Protein AF-A0A4P8PX11-F1 (afdb_monomer_lite)

Secondary structure (DSSP, 8-state):
--HHHHHHHHHHHHHHHHHHTT--TT-EEEEE-TT-----HHHHHHHHHHHHHHHTTT-EEEEE---HHHHHHHHHTTGGGTS-EESSHHHHHHHHHHHHHHHHTTTT-----

Radius of gyration: 15.74 Å; chains: 1; bounding box: 35×24×58 Å

Structure (mmCIF, N/CA/C/O backbone):
data_AF-A0A4P8PX11-F1
#
_entry.id   AF-A0A4P8PX11-F1
#
loop_
_atom_site.group_PDB
_atom_site.id
_atom_site.type_symbol
_atom_site.label_atom_id
_atom_site.label_alt_id
_atom_site.label_comp_id
_atom_site.label_asym_id
_atom_site.label_entity_id
_atom_site.label_seq_id
_atom_site.pdbx_PDB_ins_code
_atom_site.Cartn_x
_atom_site.Cartn_y
_atom_site.Cartn_z
_atom_site.occupancy
_atom_site.B_iso_or_equiv
_atom_site.auth_seq_id
_atom_site.auth_comp_id
_atom_site.auth_asym_id
_atom_site.auth_atom_id
_atom_site.pdbx_PDB_model_num
ATOM 1 N N . MET A 1 1 ? -2.932 9.627 -19.782 1.00 53.56 1 MET A N 1
ATOM 2 C CA . MET A 1 1 ? -3.134 9.627 -18.315 1.00 53.56 1 MET A CA 1
ATOM 3 C C . MET A 1 1 ? -2.087 8.691 -17.734 1.00 53.56 1 MET A C 1
ATOM 5 O O . MET A 1 1 ? -2.096 7.527 -18.121 1.00 53.56 1 MET A O 1
ATOM 9 N N . ALA A 1 2 ? -1.119 9.196 -16.965 1.00 80.31 2 ALA A N 1
ATOM 10 C CA . ALA A 1 2 ? 0.041 8.401 -16.562 1.00 80.31 2 ALA A CA 1
ATOM 11 C C . ALA A 1 2 ? -0.381 7.276 -15.600 1.00 80.31 2 ALA A C 1
ATOM 13 O O . ALA A 1 2 ? -1.286 7.453 -14.784 1.00 80.31 2 ALA A O 1
ATOM 14 N N . THR A 1 3 ? 0.256 6.107 -15.694 1.00 85.75 3 THR A N 1
ATOM 15 C CA . THR A 1 3 ? -0.041 4.920 -14.866 1.00 85.75 3 THR A CA 1
ATOM 16 C C . THR A 1 3 ? -0.077 5.238 -13.365 1.00 85.75 3 THR A C 1
ATOM 18 O O . THR A 1 3 ? -0.915 4.703 -12.640 1.00 85.75 3 THR A O 1
ATOM 21 N N . VAL A 1 4 ? 0.769 6.168 -12.912 1.00 91.00 4 VAL A N 1
ATOM 22 C CA . VAL A 1 4 ? 0.848 6.622 -11.516 1.00 91.00 4 VAL A CA 1
ATOM 23 C C . VAL A 1 4 ? -0.409 7.389 -11.077 1.00 91.00 4 VAL A C 1
ATOM 25 O O . VAL A 1 4 ? -0.930 7.139 -9.992 1.00 91.00 4 VAL A O 1
ATOM 28 N N . ASP A 1 5 ? -0.975 8.256 -11.923 1.00 93.19 5 ASP A N 1
ATOM 29 C CA . ASP A 1 5 ? -2.213 8.989 -11.597 1.00 93.19 5 ASP A CA 1
A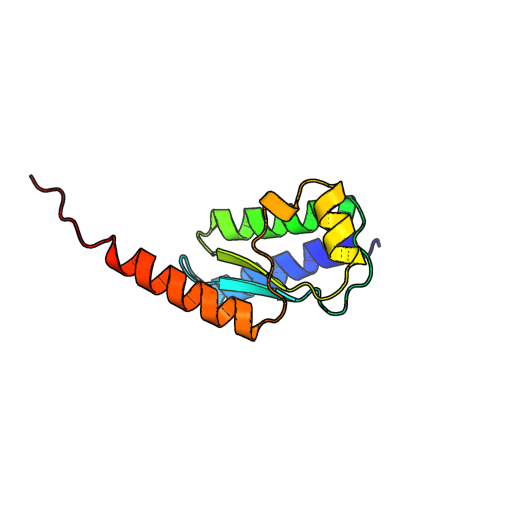TOM 30 C C . ASP A 1 5 ? -3.394 8.036 -11.423 1.00 93.19 5 ASP A C 1
ATOM 32 O O . ASP A 1 5 ? -4.260 8.223 -10.562 1.00 93.19 5 ASP A O 1
ATOM 36 N N . ARG A 1 6 ? -3.421 6.980 -12.245 1.00 93.06 6 ARG A N 1
ATOM 37 C CA . ARG A 1 6 ? -4.414 5.917 -12.115 1.00 93.06 6 ARG A CA 1
ATOM 38 C C . ARG A 1 6 ? -4.248 5.187 -10.786 1.00 93.06 6 ARG A C 1
ATOM 40 O O . ARG A 1 6 ? -5.257 4.964 -10.125 1.00 93.06 6 ARG A O 1
ATOM 47 N N . PHE A 1 7 ? -3.019 4.856 -10.386 1.00 94.00 7 PHE A N 1
ATOM 48 C CA . PHE A 1 7 ? -2.752 4.250 -9.082 1.00 94.00 7 PHE A CA 1
ATOM 49 C C . PHE A 1 7 ? -3.257 5.139 -7.939 1.00 94.00 7 PHE A C 1
ATOM 51 O O . PHE A 1 7 ? -4.085 4.677 -7.159 1.00 94.00 7 PHE A O 1
ATOM 58 N N . ARG A 1 8 ? -2.871 6.423 -7.894 1.00 95.12 8 ARG A N 1
ATOM 59 C CA . ARG A 1 8 ? -3.316 7.367 -6.848 1.00 95.12 8 ARG A CA 1
ATOM 60 C C . ARG A 1 8 ? -4.836 7.410 -6.718 1.00 95.12 8 ARG A C 1
ATOM 62 O O . ARG A 1 8 ? -5.378 7.318 -5.618 1.00 95.12 8 ARG A O 1
ATOM 69 N N . ARG A 1 9 ? -5.529 7.532 -7.855 1.00 96.31 9 ARG A N 1
ATOM 70 C CA . ARG A 1 9 ? -6.994 7.595 -7.899 1.00 96.31 9 ARG A CA 1
ATOM 71 C C . ARG A 1 9 ? -7.633 6.299 -7.408 1.00 96.31 9 ARG A C 1
ATOM 73 O O . ARG A 1 9 ? -8.549 6.345 -6.592 1.00 96.31 9 ARG A O 1
ATOM 80 N N . VAL A 1 10 ? -7.177 5.159 -7.925 1.00 96.31 10 VAL A N 1
ATOM 81 C CA . VAL A 1 10 ? -7.763 3.852 -7.604 1.00 96.31 10 VAL A CA 1
ATOM 82 C C . VAL A 1 10 ? -7.485 3.474 -6.155 1.00 96.31 10 VAL A C 1
ATOM 84 O O . VAL A 1 10 ? -8.409 3.046 -5.473 1.00 96.31 10 VAL A O 1
ATOM 87 N N . TYR A 1 11 ? -6.260 3.687 -5.671 1.00 96.50 11 TYR A N 1
ATOM 88 C CA . TYR A 1 11 ? -5.898 3.419 -4.283 1.00 96.50 11 TYR A CA 1
ATOM 89 C C . TYR A 1 11 ? -6.784 4.206 -3.319 1.00 96.50 11 TYR A C 1
ATOM 91 O O . TYR A 1 11 ? -7.401 3.608 -2.447 1.00 96.50 11 TYR A O 1
ATOM 99 N N . ARG A 1 12 ? -6.928 5.521 -3.528 1.00 96.81 12 ARG A N 1
ATOM 100 C CA . ARG A 1 12 ? -7.755 6.373 -2.663 1.00 96.81 12 ARG A CA 1
ATOM 101 C C . ARG A 1 12 ? -9.204 5.908 -2.610 1.00 96.81 12 ARG A C 1
ATOM 103 O O . ARG A 1 12 ? -9.748 5.718 -1.533 1.00 96.81 12 ARG A O 1
ATOM 110 N N . MET A 1 13 ? -9.791 5.639 -3.773 1.00 97.62 13 MET A N 1
ATOM 111 C CA . MET A 1 13 ? -11.155 5.122 -3.865 1.00 97.62 13 MET A CA 1
ATOM 112 C C . MET A 1 13 ? -11.320 3.785 -3.125 1.00 97.62 13 MET A C 1
ATOM 114 O O . MET A 1 13 ? -12.295 3.612 -2.400 1.00 97.62 13 MET A O 1
ATOM 118 N N . LEU A 1 14 ? -10.393 2.837 -3.303 1.00 97.00 14 LEU A N 1
ATOM 119 C CA . LEU A 1 14 ? -10.457 1.536 -2.627 1.00 97.00 14 LEU A CA 1
ATOM 120 C C . LEU A 1 14 ? -10.248 1.666 -1.116 1.00 97.00 14 LEU A C 1
ATOM 122 O O . LEU A 1 14 ? -10.924 0.986 -0.350 1.00 97.00 14 LEU A O 1
ATOM 126 N N . PHE A 1 15 ? -9.347 2.549 -0.693 1.00 96.38 15 PHE A N 1
ATOM 127 C CA . PHE A 1 15 ? -9.061 2.806 0.712 1.00 96.38 15 PHE A CA 1
ATOM 128 C C . PHE A 1 15 ? -10.262 3.447 1.425 1.00 96.38 15 PHE A C 1
ATOM 130 O O . PHE A 1 15 ? -10.678 2.978 2.485 1.00 96.38 15 PHE A O 1
ATOM 137 N N . ASP A 1 16 ? -10.897 4.444 0.806 1.00 96.62 16 ASP A N 1
ATOM 138 C CA . ASP A 1 16 ? -12.122 5.063 1.326 1.00 96.62 16 ASP A CA 1
ATOM 139 C C . ASP A 1 16 ? -13.270 4.042 1.420 1.00 96.62 16 ASP A C 1
ATOM 141 O O . ASP A 1 16 ? -14.005 3.998 2.404 1.00 96.62 16 ASP A O 1
ATOM 145 N N . GLN A 1 17 ? -13.404 3.155 0.429 1.00 96.44 17 GLN A N 1
ATOM 146 C CA . GLN A 1 17 ? -14.392 2.074 0.474 1.00 96.44 17 GLN A CA 1
ATOM 147 C C . GLN A 1 17 ? -14.098 1.042 1.566 1.00 96.44 17 GLN A C 1
ATOM 149 O O . GLN A 1 17 ? -15.027 0.566 2.216 1.00 96.44 17 GLN A O 1
ATOM 154 N N . ALA A 1 18 ? -12.834 0.664 1.757 1.00 95.25 18 ALA A N 1
ATOM 155 C CA . ALA A 1 18 ? -12.440 -0.300 2.777 1.00 95.25 18 ALA A CA 1
ATOM 156 C C . ALA A 1 18 ? -12.673 0.260 4.186 1.00 95.25 18 ALA A C 1
ATOM 158 O O . ALA A 1 18 ? -13.265 -0.417 5.024 1.00 95.25 18 ALA A O 1
ATOM 159 N N . THR A 1 19 ? -12.303 1.519 4.422 1.00 95.06 19 THR A N 1
ATOM 160 C CA . THR A 1 19 ? -12.553 2.200 5.703 1.00 95.06 19 THR A CA 1
ATOM 161 C C . THR A 1 19 ? -14.045 2.378 5.975 1.00 95.06 19 THR A C 1
ATOM 163 O O . THR A 1 19 ? -14.501 2.084 7.077 1.00 95.06 19 THR A O 1
ATOM 166 N N . ALA A 1 20 ? -14.852 2.717 4.963 1.00 95.31 20 ALA A N 1
ATOM 167 C CA . ALA A 1 20 ? -16.313 2.740 5.092 1.00 95.31 20 ALA A CA 1
ATOM 168 C C . ALA A 1 20 ? -16.928 1.360 5.409 1.00 95.31 20 ALA A C 1
ATOM 170 O O . ALA A 1 20 ? -18.033 1.285 5.941 1.00 95.31 20 ALA A O 1
ATOM 171 N N . ARG A 1 21 ? -16.227 0.267 5.085 1.00 95.12 21 ARG A N 1
ATOM 172 C CA . ARG A 1 21 ? -16.636 -1.118 5.375 1.00 95.12 21 ARG A CA 1
ATOM 173 C C . ARG A 1 21 ? -16.086 -1.658 6.697 1.00 95.12 21 ARG A C 1
ATOM 175 O O . ARG A 1 21 ? -16.367 -2.810 7.015 1.00 95.12 21 ARG A O 1
ATOM 182 N N . GLY A 1 22 ? -15.343 -0.850 7.454 1.00 93.19 22 GLY A N 1
ATOM 183 C CA . GLY A 1 22 ? -14.837 -1.221 8.774 1.00 93.19 22 GLY A CA 1
ATOM 184 C C . GLY A 1 22 ? -13.340 -1.512 8.849 1.00 93.19 22 GLY A C 1
ATOM 185 O O . GLY A 1 22 ? -12.915 -2.053 9.859 1.00 93.19 22 GLY A O 1
ATOM 186 N N . LEU A 1 23 ? -12.541 -1.155 7.834 1.00 93.50 23 LEU A N 1
ATOM 187 C CA . LEU A 1 23 ? -11.082 -1.098 7.988 1.00 93.50 23 LEU A CA 1
ATOM 188 C C . LEU A 1 23 ? -10.719 0.047 8.954 1.00 93.50 23 LEU A C 1
ATOM 190 O O . LEU A 1 23 ? -11.072 1.204 8.709 1.00 93.50 23 LEU A O 1
ATOM 194 N N . THR A 1 24 ? -10.040 -0.273 10.049 1.00 94.00 24 THR A N 1
ATOM 195 C CA . THR A 1 24 ? -9.828 0.588 11.222 1.00 94.00 24 THR A CA 1
ATOM 196 C C . THR A 1 24 ? -8.377 0.562 11.704 1.00 94.00 24 THR A C 1
ATOM 198 O O . THR A 1 24 ? -7.538 -0.161 11.175 1.00 94.00 24 THR A O 1
ATOM 201 N N . ALA A 1 25 ? -8.057 1.395 12.697 1.00 91.44 25 ALA A N 1
ATOM 202 C CA . ALA A 1 25 ? -6.717 1.449 13.268 1.00 91.44 25 ALA A CA 1
ATOM 203 C C . ALA A 1 25 ? -6.279 0.077 13.817 1.00 91.44 25 ALA A C 1
ATOM 205 O O . ALA A 1 25 ? -7.046 -0.591 14.507 1.00 91.44 25 ALA A O 1
ATOM 206 N N . GLY A 1 26 ? -5.039 -0.317 13.525 1.00 89.38 26 GLY A N 1
ATOM 207 C CA . GLY A 1 26 ? -4.498 -1.643 13.836 1.00 89.38 26 GLY A CA 1
ATOM 208 C C . GLY A 1 26 ? -4.745 -2.704 12.758 1.00 89.38 26 GLY A C 1
ATOM 209 O O . GLY A 1 26 ? -4.117 -3.761 12.811 1.00 89.38 26 GLY A O 1
ATOM 210 N N . ASP A 1 27 ? -5.594 -2.432 11.759 1.00 93.31 27 ASP A N 1
ATOM 211 C CA . ASP A 1 27 ? -5.671 -3.273 10.564 1.00 93.31 27 ASP A CA 1
ATOM 212 C C . ASP A 1 27 ? -4.453 -3.060 9.652 1.00 93.31 27 ASP A C 1
ATOM 214 O O . ASP A 1 27 ? -3.721 -2.075 9.764 1.00 93.31 27 ASP A O 1
ATOM 218 N N . LEU A 1 28 ? -4.258 -3.984 8.707 1.00 92.12 28 LEU A N 1
ATOM 219 C CA . LEU A 1 28 ? -3.117 -4.006 7.794 1.00 92.12 28 LEU A CA 1
ATOM 220 C C . LEU A 1 28 ? -3.553 -3.920 6.329 1.00 92.12 28 LEU A C 1
ATOM 222 O O . LEU A 1 28 ? -4.328 -4.747 5.843 1.00 92.12 28 LEU A O 1
ATOM 226 N N . VAL A 1 29 ? -2.949 -2.994 5.586 1.00 94.19 29 VAL A N 1
ATOM 227 C CA . VAL A 1 29 ? -2.956 -2.976 4.119 1.00 94.19 29 VAL A CA 1
ATOM 228 C C . VAL A 1 29 ? -1.667 -3.606 3.599 1.00 94.19 29 VAL A C 1
ATOM 230 O O . VAL A 1 29 ? -0.564 -3.119 3.847 1.00 94.19 29 VAL A O 1
ATOM 233 N N . VAL A 1 30 ? -1.815 -4.679 2.821 1.00 94.12 30 VAL A N 1
ATOM 234 C CA . VAL A 1 30 ? -0.712 -5.320 2.096 1.00 94.12 30 VAL A CA 1
ATOM 235 C C . VAL A 1 30 ? -0.819 -4.956 0.619 1.00 94.12 30 VAL A C 1
ATOM 237 O O . VAL A 1 30 ? -1.780 -5.346 -0.047 1.00 94.12 30 VAL A O 1
ATOM 240 N N . LEU A 1 31 ? 0.164 -4.225 0.094 1.00 93.56 31 LEU A N 1
ATOM 241 C CA . LEU A 1 31 ? 0.237 -3.901 -1.328 1.00 93.56 31 LEU A CA 1
ATOM 242 C C . LEU A 1 31 ? 1.191 -4.859 -2.048 1.00 93.56 31 LEU A C 1
ATOM 244 O O . LEU A 1 31 ? 2.406 -4.817 -1.856 1.00 93.56 31 LEU A O 1
ATOM 248 N N . ASP A 1 32 ? 0.626 -5.707 -2.905 1.00 91.94 32 ASP A N 1
ATOM 249 C CA . ASP A 1 32 ? 1.382 -6.692 -3.676 1.00 91.94 32 ASP A CA 1
ATOM 250 C C . ASP A 1 32 ? 1.944 -6.105 -4.979 1.00 91.94 32 ASP A C 1
ATOM 252 O O . ASP A 1 32 ? 1.219 -5.824 -5.936 1.00 91.94 32 ASP A O 1
ATOM 256 N N . LEU A 1 33 ? 3.266 -5.934 -5.008 1.00 90.69 33 LEU A N 1
ATOM 257 C CA . LEU A 1 33 ? 4.053 -5.478 -6.151 1.00 90.69 33 LEU A CA 1
ATOM 258 C C . LEU A 1 33 ? 4.843 -6.626 -6.804 1.00 90.69 33 LEU A C 1
ATOM 260 O O . LEU A 1 33 ? 5.700 -6.371 -7.647 1.00 90.69 33 LEU A O 1
ATOM 264 N N . SER A 1 34 ? 4.563 -7.891 -6.473 1.00 86.62 34 SER A N 1
ATOM 265 C CA . SER A 1 34 ? 5.275 -9.070 -7.001 1.00 86.62 34 SER A CA 1
ATOM 266 C C . SER A 1 34 ? 5.295 -9.151 -8.530 1.00 86.62 34 SER A C 1
ATOM 268 O O . SER A 1 34 ? 6.264 -9.627 -9.121 1.00 86.62 34 SER A O 1
ATOM 270 N N . ARG A 1 35 ? 4.239 -8.651 -9.186 1.00 86.94 35 ARG A N 1
ATOM 271 C CA . ARG A 1 35 ? 4.099 -8.615 -10.654 1.00 86.94 35 ARG A CA 1
ATOM 272 C C . ARG A 1 35 ? 4.593 -7.315 -11.287 1.00 86.94 35 ARG A C 1
ATOM 274 O O . ARG A 1 35 ? 4.496 -7.151 -12.502 1.00 86.94 35 ARG A O 1
ATOM 281 N N . VAL A 1 36 ? 5.088 -6.377 -10.486 1.00 86.19 36 VAL A N 1
ATOM 282 C CA . VAL A 1 36 ? 5.629 -5.106 -10.966 1.00 86.19 36 VAL A CA 1
ATOM 283 C C . VAL A 1 36 ? 7.124 -5.285 -11.228 1.00 86.19 36 VAL 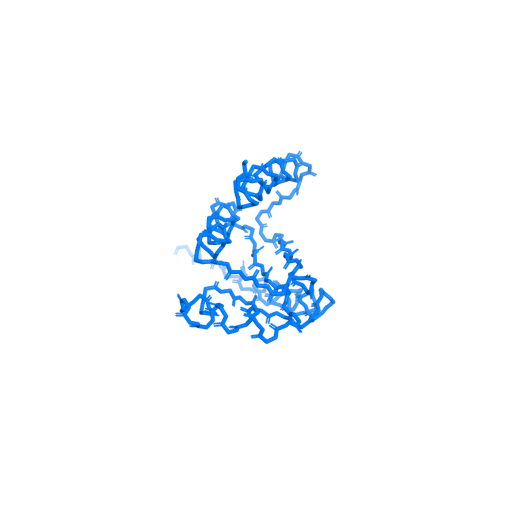A C 1
ATOM 285 O O . VAL A 1 36 ? 7.886 -5.706 -10.360 1.00 86.19 36 VAL A O 1
ATOM 288 N N . GLY A 1 37 ? 7.553 -4.992 -12.457 1.00 81.56 37 GLY A N 1
ATOM 289 C CA . GLY A 1 37 ? 8.963 -5.098 -12.850 1.00 81.56 37 GLY A CA 1
ATOM 290 C C . GLY A 1 37 ? 9.783 -3.834 -12.577 1.00 81.56 37 GLY A C 1
ATOM 291 O O . GLY A 1 37 ? 11.004 -3.908 -12.465 1.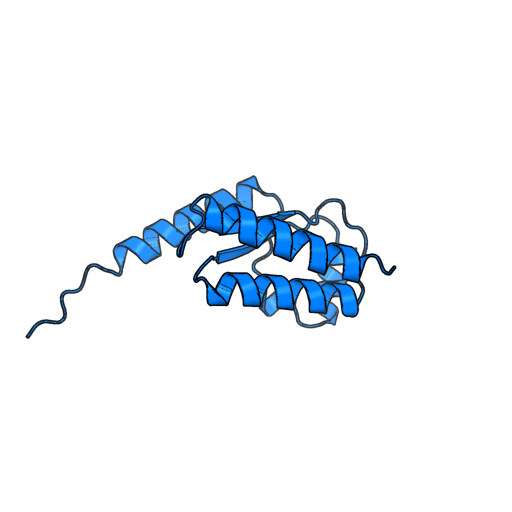00 81.56 37 GLY A O 1
ATOM 292 N N . PHE A 1 38 ? 9.125 -2.676 -12.484 1.00 82.12 38 PHE A N 1
ATOM 293 C CA . PHE A 1 38 ? 9.775 -1.372 -12.369 1.00 82.12 38 PHE A CA 1
ATOM 294 C C . PHE A 1 38 ? 8.874 -0.354 -11.662 1.00 82.12 38 PHE A C 1
ATOM 296 O O . PHE A 1 38 ? 7.664 -0.332 -11.889 1.00 82.12 38 PHE A O 1
ATOM 303 N N . VAL A 1 39 ? 9.484 0.523 -10.862 1.00 84.38 39 VAL A N 1
ATOM 304 C CA . VAL A 1 39 ? 8.836 1.675 -10.223 1.00 84.38 39 VAL A CA 1
ATOM 305 C C . VAL A 1 39 ? 9.663 2.919 -10.544 1.00 84.38 39 VAL A C 1
ATOM 307 O O . VAL A 1 39 ? 10.857 2.966 -10.253 1.00 84.38 39 VAL A O 1
ATOM 310 N N . SER A 1 40 ? 9.040 3.914 -11.179 1.00 86.38 40 SER A N 1
ATOM 311 C CA . SER A 1 40 ? 9.654 5.230 -11.392 1.00 86.38 40 SER A CA 1
ATOM 312 C C . SER A 1 40 ? 9.641 6.046 -10.102 1.00 86.38 40 SER A C 1
ATOM 314 O O . SER A 1 40 ? 8.860 5.747 -9.206 1.00 86.38 40 SER A O 1
ATOM 316 N N . VAL A 1 41 ? 10.417 7.132 -10.042 1.00 85.75 41 VAL A N 1
ATOM 317 C CA . VAL A 1 41 ? 10.415 8.072 -8.903 1.00 85.75 41 VAL A CA 1
ATOM 318 C C . VAL A 1 41 ? 9.002 8.564 -8.559 1.00 85.75 41 VAL A C 1
ATOM 320 O O . VAL A 1 41 ? 8.619 8.550 -7.392 1.00 85.75 41 VAL A O 1
ATOM 323 N N . ASP A 1 42 ? 8.193 8.916 -9.565 1.00 89.75 42 ASP A N 1
ATOM 324 C CA . ASP A 1 42 ? 6.794 9.314 -9.351 1.00 89.75 42 ASP A CA 1
ATOM 325 C C . ASP A 1 42 ? 5.941 8.175 -8.787 1.00 89.75 42 ASP A C 1
ATOM 327 O O . ASP A 1 42 ? 5.047 8.403 -7.972 1.00 89.75 42 ASP A O 1
ATOM 331 N N . GLY A 1 43 ? 6.210 6.941 -9.222 1.00 89.56 43 GLY A N 1
ATOM 332 C CA . GLY A 1 43 ? 5.569 5.748 -8.685 1.00 89.56 43 GLY A CA 1
ATOM 333 C C . GLY A 1 43 ? 5.918 5.543 -7.216 1.00 89.56 43 GLY A C 1
ATOM 334 O O . GLY A 1 43 ? 5.026 5.287 -6.414 1.00 89.56 43 GLY A O 1
ATOM 335 N N . THR A 1 44 ? 7.183 5.724 -6.841 1.00 88.56 44 THR A N 1
ATOM 336 C CA . THR A 1 44 ? 7.614 5.611 -5.448 1.00 88.56 44 THR A CA 1
ATOM 337 C C . THR A 1 44 ? 7.020 6.717 -4.579 1.00 88.56 44 THR A C 1
ATOM 339 O O . THR A 1 44 ? 6.534 6.430 -3.489 1.00 88.56 44 THR A O 1
ATOM 342 N N . ALA A 1 45 ? 6.954 7.957 -5.075 1.00 90.19 45 ALA A N 1
ATOM 343 C CA . ALA A 1 45 ? 6.246 9.044 -4.395 1.00 90.19 45 ALA A CA 1
ATOM 344 C C . ALA A 1 45 ? 4.769 8.695 -4.149 1.00 90.19 45 ALA A C 1
ATOM 346 O O . ALA A 1 45 ? 4.262 8.884 -3.047 1.00 90.19 45 ALA A O 1
ATOM 347 N N . ALA A 1 46 ? 4.095 8.093 -5.131 1.00 93.31 46 ALA A N 1
ATOM 348 C CA . ALA A 1 46 ? 2.716 7.656 -4.956 1.00 93.31 46 ALA A CA 1
ATOM 349 C C . ALA A 1 46 ? 2.561 6.530 -3.914 1.00 93.31 46 ALA A C 1
ATOM 351 O O . ALA A 1 46 ? 1.544 6.486 -3.224 1.00 93.31 46 ALA A O 1
ATOM 352 N N . LEU A 1 47 ? 3.547 5.635 -3.768 1.00 93.19 47 LEU A N 1
ATOM 353 C CA . LEU A 1 47 ? 3.552 4.629 -2.696 1.00 93.19 47 LEU A CA 1
ATOM 354 C C . LEU A 1 47 ? 3.687 5.270 -1.311 1.00 93.19 47 LEU A C 1
ATOM 356 O O . LEU A 1 47 ? 3.043 4.814 -0.369 1.00 93.19 47 LEU A O 1
ATOM 360 N N . VAL A 1 48 ? 4.492 6.328 -1.185 1.00 92.25 48 VAL A N 1
ATOM 361 C CA . VAL A 1 48 ? 4.616 7.082 0.073 1.00 92.25 48 VAL A CA 1
ATOM 362 C C . VAL A 1 48 ? 3.308 7.782 0.401 1.00 92.25 48 VAL A C 1
ATOM 364 O O . VAL A 1 48 ? 2.794 7.596 1.492 1.00 92.25 48 VAL A O 1
ATOM 367 N N . GLU A 1 49 ? 2.693 8.469 -0.564 1.00 94.88 49 GLU A N 1
ATOM 368 C CA . GLU A 1 49 ? 1.369 9.076 -0.369 1.00 94.88 49 GLU A CA 1
ATOM 369 C C . GLU A 1 49 ? 0.314 8.042 0.065 1.00 94.88 49 GLU A C 1
ATOM 371 O O . GLU A 1 49 ? -0.569 8.337 0.872 1.00 94.88 49 GLU A O 1
ATOM 376 N N . ALA A 1 50 ? 0.391 6.821 -0.474 1.00 96.00 50 ALA A N 1
ATOM 377 C CA . ALA A 1 50 ? -0.498 5.729 -0.101 1.00 96.00 50 ALA A CA 1
ATOM 378 C C . ALA A 1 50 ? -0.275 5.262 1.347 1.00 96.00 50 ALA A C 1
ATOM 380 O O . ALA A 1 50 ? -1.252 5.031 2.069 1.00 96.00 50 ALA A O 1
ATOM 381 N N . LYS A 1 51 ? 0.991 5.160 1.769 1.00 94.56 51 LYS A N 1
ATOM 382 C CA . LYS A 1 51 ? 1.373 4.849 3.148 1.00 94.56 51 LYS A CA 1
ATOM 383 C C . LYS A 1 51 ? 0.944 5.951 4.108 1.00 94.56 51 LYS A C 1
ATOM 385 O O . LYS A 1 51 ? 0.302 5.644 5.101 1.00 94.56 51 LYS A O 1
ATOM 390 N N . ASP A 1 52 ? 1.237 7.207 3.792 1.00 95.31 52 ASP A N 1
ATOM 391 C CA . ASP A 1 52 ? 0.882 8.351 4.632 1.00 95.31 52 ASP A CA 1
ATOM 392 C C . ASP A 1 52 ? -0.631 8.384 4.869 1.00 95.31 52 ASP A C 1
ATOM 394 O O . ASP A 1 52 ? -1.084 8.562 5.997 1.00 95.31 52 ASP A O 1
ATOM 398 N N . LEU A 1 53 ? -1.435 8.117 3.832 1.00 95.25 53 LEU A N 1
ATOM 399 C CA . LEU A 1 53 ? -2.885 8.003 3.981 1.00 95.25 53 LEU A CA 1
ATOM 400 C C . LEU A 1 53 ? -3.288 6.893 4.970 1.00 95.25 53 LEU A C 1
ATOM 402 O O . LEU A 1 53 ? -4.175 7.118 5.793 1.00 95.25 53 LEU A O 1
ATOM 406 N N . ALA A 1 54 ? -2.643 5.725 4.919 1.00 95.06 54 ALA A N 1
ATOM 407 C CA . ALA A 1 54 ? -2.889 4.645 5.874 1.00 95.06 54 ALA A CA 1
ATOM 408 C C . ALA A 1 54 ? -2.470 5.038 7.302 1.00 95.06 54 ALA A C 1
ATOM 410 O O . ALA A 1 54 ? -3.264 4.897 8.237 1.00 95.06 54 ALA A O 1
ATOM 411 N N . ASP A 1 55 ? -1.294 5.651 7.450 1.00 94.19 55 ASP A N 1
ATOM 412 C CA . ASP A 1 55 ? -0.765 6.127 8.729 1.00 94.19 55 ASP A CA 1
ATOM 413 C C . ASP A 1 55 ? -1.703 7.161 9.378 1.00 94.19 55 ASP A C 1
ATOM 415 O O . ASP A 1 55 ? -1.968 7.076 10.577 1.00 94.19 55 ASP A O 1
ATOM 419 N N . THR A 1 56 ? -2.294 8.090 8.605 1.00 94.81 56 THR A N 1
ATOM 420 C CA . THR A 1 56 ? -3.278 9.060 9.146 1.00 94.81 56 THR A CA 1
ATOM 421 C C . THR A 1 56 ? -4.530 8.409 9.740 1.00 94.81 56 THR A C 1
ATOM 423 O O . THR A 1 56 ? -5.269 9.056 10.483 1.00 94.81 56 THR A O 1
ATOM 426 N N . ARG A 1 57 ? -4.788 7.136 9.422 1.00 93.25 57 ARG A N 1
ATOM 427 C CA . ARG A 1 57 ? -5.893 6.339 9.968 1.00 93.25 57 ARG A CA 1
ATOM 428 C C . ARG A 1 57 ? -5.435 5.309 11.002 1.00 93.25 57 ARG A C 1
ATOM 430 O O . ARG A 1 57 ? -6.270 4.554 11.490 1.00 93.25 57 ARG A O 1
ATOM 437 N N . GLY A 1 58 ? -4.143 5.274 11.334 1.00 93.44 58 GLY A N 1
ATOM 438 C CA . GLY A 1 58 ? -3.556 4.260 12.210 1.00 93.44 58 GLY A CA 1
ATOM 439 C C . GLY A 1 58 ? -3.582 2.850 11.612 1.00 93.44 58 GLY A C 1
ATOM 440 O O . GLY A 1 58 ? -3.567 1.881 12.365 1.00 93.44 58 GLY A O 1
ATOM 441 N N . ILE A 1 59 ? -3.681 2.733 10.286 1.00 94.88 59 ILE A N 1
ATOM 442 C CA . ILE A 1 59 ? -3.676 1.462 9.556 1.00 94.88 59 ILE A CA 1
ATOM 443 C C . ILE A 1 59 ? -2.231 1.154 9.165 1.00 94.88 59 ILE A C 1
ATOM 445 O O . ILE A 1 59 ? -1.569 1.982 8.537 1.00 94.88 59 ILE A O 1
ATOM 449 N N . ASP A 1 60 ? -1.744 -0.033 9.520 1.00 93.38 60 ASP A N 1
ATOM 450 C CA . ASP A 1 60 ? -0.412 -0.477 9.122 1.00 93.38 60 ASP A CA 1
ATOM 451 C C . ASP A 1 60 ? -0.368 -0.692 7.597 1.00 93.38 60 ASP A C 1
ATOM 453 O O . ASP A 1 60 ? -1.329 -1.148 6.972 1.00 93.38 60 ASP A O 1
ATOM 457 N N . PHE A 1 61 ? 0.771 -0.385 6.977 1.00 93.25 61 PHE A N 1
ATOM 458 C CA . PHE A 1 61 ? 0.958 -0.508 5.533 1.00 93.25 61 PHE A CA 1
ATOM 459 C C . PHE A 1 61 ? 2.280 -1.202 5.214 1.00 93.25 61 PHE A C 1
ATOM 461 O O . PHE A 1 61 ? 3.348 -0.788 5.673 1.00 93.25 61 PHE A O 1
ATOM 468 N N . THR A 1 62 ? 2.221 -2.240 4.380 1.00 93.75 62 THR A N 1
ATOM 469 C CA . THR A 1 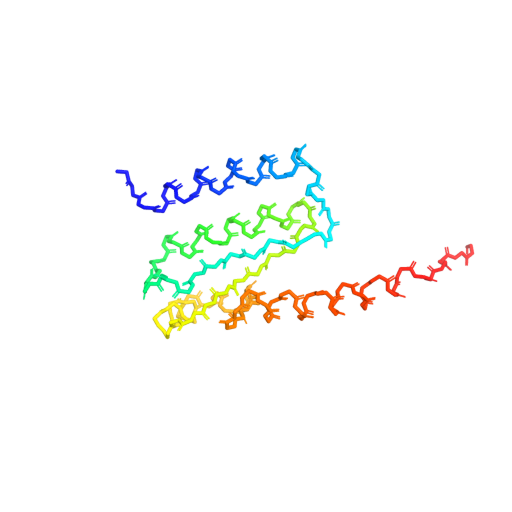62 ? 3.397 -3.018 3.984 1.00 93.75 62 THR A CA 1
ATOM 470 C C . THR A 1 62 ? 3.386 -3.385 2.506 1.00 93.75 62 THR A C 1
ATOM 472 O O . THR A 1 62 ? 2.336 -3.448 1.862 1.00 93.75 62 THR A O 1
ATOM 475 N N . LEU A 1 63 ? 4.578 -3.624 1.962 1.00 92.31 63 LEU A N 1
ATOM 476 C CA . LEU A 1 63 ? 4.780 -4.001 0.573 1.00 92.31 63 LEU A CA 1
ATOM 477 C C . LEU A 1 63 ? 5.153 -5.477 0.466 1.00 92.31 63 LEU A C 1
ATOM 479 O O . LEU A 1 63 ? 5.962 -5.987 1.240 1.00 92.31 63 LEU A O 1
ATOM 483 N N . VAL A 1 64 ? 4.624 -6.140 -0.558 1.00 91.50 64 VAL A N 1
ATOM 484 C CA . VAL A 1 64 ? 5.168 -7.409 -1.041 1.00 91.50 64 VAL A CA 1
ATOM 485 C C . VAL A 1 64 ? 5.935 -7.142 -2.323 1.00 91.50 64 VAL A C 1
ATOM 487 O O . VAL A 1 64 ? 5.374 -6.623 -3.286 1.00 91.50 64 VAL A O 1
ATOM 490 N N . THR A 1 65 ? 7.218 -7.484 -2.339 1.00 84.88 65 THR A N 1
ATOM 491 C CA . THR A 1 65 ? 8.088 -7.325 -3.507 1.00 84.88 65 THR A CA 1
ATOM 492 C C . THR A 1 65 ? 8.723 -8.670 -3.848 1.00 84.88 65 THR A C 1
ATOM 494 O O . THR A 1 65 ? 9.116 -9.437 -2.972 1.00 84.88 65 THR A O 1
ATOM 497 N N . CYS A 1 66 ? 8.794 -8.997 -5.142 1.00 67.50 66 CYS A N 1
ATOM 498 C CA . CYS A 1 66 ? 9.422 -10.242 -5.613 1.00 67.50 66 CYS A CA 1
ATOM 499 C C . CYS A 1 66 ? 10.493 -10.009 -6.682 1.00 67.50 66 CYS A C 1
ATOM 501 O O . CYS A 1 66 ? 11.099 -10.967 -7.165 1.00 67.50 66 CYS A O 1
ATOM 503 N N . SER A 1 67 ? 10.721 -8.761 -7.097 1.00 70.56 67 SER A N 1
ATOM 504 C CA . SER A 1 67 ? 11.624 -8.445 -8.197 1.00 70.56 67 SER A CA 1
ATOM 505 C C . SER A 1 67 ? 12.762 -7.544 -7.725 1.00 70.56 67 SER A C 1
ATOM 507 O O . SER A 1 67 ? 12.547 -6.475 -7.153 1.00 70.56 67 SER A O 1
ATOM 509 N N . ARG A 1 68 ? 14.002 -7.946 -8.048 1.00 72.00 68 ARG A N 1
ATOM 510 C CA . ARG A 1 68 ? 15.206 -7.144 -7.759 1.00 72.00 68 ARG A CA 1
ATOM 511 C C . ARG A 1 68 ? 15.111 -5.728 -8.333 1.00 72.00 68 ARG A C 1
ATOM 513 O O . ARG A 1 68 ? 15.736 -4.824 -7.800 1.00 72.00 68 ARG A O 1
ATOM 520 N N . GLY A 1 69 ? 14.350 -5.537 -9.415 1.00 72.00 69 GLY A N 1
ATOM 521 C CA . GLY A 1 69 ? 14.117 -4.227 -10.025 1.00 72.00 69 GLY A CA 1
ATOM 522 C C . GLY A 1 69 ? 13.329 -3.279 -9.121 1.00 72.00 69 GLY A C 1
ATOM 523 O O . GLY A 1 69 ? 13.719 -2.124 -8.969 1.00 72.00 69 GLY A O 1
ATOM 524 N N . VAL A 1 70 ? 12.265 -3.768 -8.477 1.00 75.19 70 VAL A N 1
ATOM 525 C CA . VAL A 1 70 ? 11.484 -2.982 -7.508 1.00 75.19 70 VAL A CA 1
ATOM 526 C C . VAL A 1 70 ? 12.306 -2.726 -6.251 1.00 75.19 70 VAL A C 1
ATOM 528 O O . VAL A 1 70 ? 12.394 -1.580 -5.818 1.00 75.19 70 VAL A O 1
ATOM 531 N N . ASP A 1 71 ? 12.987 -3.746 -5.726 1.00 77.94 71 ASP A N 1
ATOM 532 C CA . ASP A 1 71 ? 13.841 -3.591 -4.543 1.00 77.94 71 ASP A CA 1
ATOM 533 C C . ASP A 1 71 ? 14.962 -2.575 -4.791 1.00 77.94 71 ASP A C 1
ATOM 535 O O . ASP A 1 71 ? 15.223 -1.715 -3.954 1.00 77.94 71 ASP A O 1
ATOM 539 N N . HIS A 1 72 ? 15.590 -2.617 -5.971 1.00 75.00 72 HIS A N 1
ATOM 540 C CA . HIS A 1 72 ? 16.626 -1.664 -6.354 1.00 75.00 72 HIS A CA 1
ATOM 541 C C . HIS A 1 72 ? 16.067 -0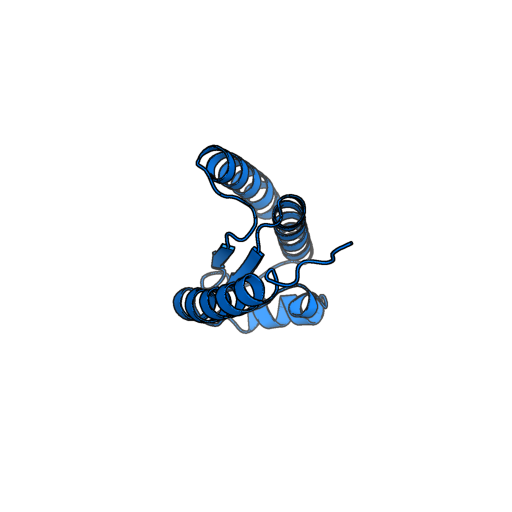.248 -6.531 1.00 75.00 72 HIS A C 1
ATOM 543 O O . HIS A 1 72 ? 16.704 0.713 -6.107 1.00 75.00 72 HIS A O 1
ATOM 549 N N . ALA A 1 73 ? 14.883 -0.087 -7.128 1.00 75.94 73 ALA A N 1
ATOM 550 C CA . ALA A 1 73 ? 14.241 1.221 -7.255 1.00 75.94 73 ALA A CA 1
ATOM 551 C C . ALA A 1 73 ? 13.884 1.816 -5.881 1.00 75.94 73 ALA A C 1
ATOM 553 O O . ALA A 1 73 ? 14.124 3.001 -5.636 1.00 75.94 73 ALA A O 1
ATOM 554 N N . LEU A 1 74 ? 13.386 0.993 -4.954 1.00 77.94 74 LEU A N 1
ATOM 555 C CA . LEU A 1 74 ? 13.127 1.390 -3.568 1.00 77.94 74 LEU A CA 1
ATOM 556 C C . LEU A 1 74 ? 14.429 1.697 -2.813 1.00 77.94 74 LEU A C 1
ATOM 558 O O . LEU A 1 74 ? 14.472 2.633 -2.017 1.00 77.94 74 LEU A O 1
ATOM 562 N N . ALA A 1 75 ? 15.507 0.950 -3.068 1.00 77.81 75 ALA A N 1
ATOM 563 C CA . ALA A 1 75 ? 16.810 1.180 -2.448 1.00 77.81 75 ALA A CA 1
ATOM 564 C C . ALA A 1 75 ? 17.431 2.497 -2.923 1.00 77.81 75 ALA A C 1
ATOM 566 O O . ALA A 1 75 ? 17.850 3.316 -2.108 1.00 77.81 75 ALA A O 1
ATOM 567 N N . ALA A 1 76 ? 17.446 2.716 -4.240 1.00 76.88 76 ALA A N 1
ATOM 568 C CA . ALA A 1 76 ? 18.029 3.893 -4.874 1.00 76.88 76 ALA A CA 1
ATOM 569 C C . ALA A 1 76 ? 17.317 5.191 -4.471 1.00 76.88 76 ALA A C 1
ATOM 571 O O . ALA A 1 76 ? 17.938 6.247 -4.412 1.00 76.88 76 ALA A O 1
ATOM 572 N N . THR A 1 77 ? 16.022 5.109 -4.160 1.00 72.19 77 THR A N 1
ATOM 573 C CA . THR A 1 77 ? 15.219 6.239 -3.672 1.00 72.19 77 THR A CA 1
ATOM 574 C C . THR A 1 77 ? 15.261 6.393 -2.146 1.00 72.19 77 THR A C 1
ATOM 576 O O . THR A 1 77 ? 14.620 7.290 -1.606 1.00 72.19 77 THR A O 1
ATOM 579 N N . GLY A 1 78 ? 15.993 5.528 -1.429 1.00 73.44 78 GLY A N 1
ATOM 580 C CA . GLY A 1 78 ? 16.057 5.505 0.040 1.00 73.44 78 GLY A CA 1
ATOM 581 C C . GLY A 1 78 ? 14.777 5.002 0.720 1.00 73.44 78 GLY A C 1
ATOM 582 O O . GLY A 1 78 ? 14.698 4.952 1.948 1.00 73.44 78 GLY A O 1
ATOM 583 N N . MET A 1 79 ? 13.785 4.586 -0.065 1.00 75.75 79 MET A N 1
ATOM 584 C CA . MET A 1 79 ? 12.448 4.235 0.397 1.00 75.75 79 MET A CA 1
ATOM 585 C C . MET A 1 79 ? 12.348 2.865 1.054 1.00 75.75 79 MET A C 1
ATOM 587 O O . MET A 1 79 ? 11.409 2.639 1.809 1.00 75.75 79 MET A O 1
ATOM 591 N N . LEU A 1 80 ? 13.330 1.975 0.880 1.00 70.38 80 LEU A N 1
ATOM 592 C CA . LEU A 1 80 ? 13.365 0.713 1.636 1.00 70.38 80 LEU A CA 1
ATOM 593 C C . LEU A 1 80 ? 13.299 0.914 3.158 1.00 70.38 80 LEU A C 1
ATOM 595 O O . LEU A 1 80 ? 12.867 0.019 3.871 1.00 70.38 80 LEU A O 1
ATOM 599 N N . ARG A 1 81 ? 13.708 2.080 3.673 1.00 76.06 81 ARG A N 1
ATOM 600 C CA . ARG A 1 81 ? 13.619 2.390 5.109 1.00 76.06 81 ARG A CA 1
ATOM 601 C C . ARG A 1 81 ? 12.218 2.809 5.560 1.00 76.06 81 ARG A C 1
ATOM 603 O O . ARG A 1 81 ? 11.947 2.784 6.754 1.00 76.06 81 ARG A O 1
ATOM 610 N N . LEU A 1 82 ? 11.357 3.208 4.625 1.00 81.44 82 LEU A N 1
ATOM 611 C CA . LEU A 1 82 ? 9.986 3.652 4.894 1.00 81.44 82 LEU A CA 1
ATOM 612 C C . LEU A 1 82 ? 8.988 2.492 4.867 1.00 81.44 82 LEU A C 1
ATOM 614 O O . LEU A 1 82 ? 7.937 2.573 5.498 1.00 81.44 82 LEU A O 1
ATOM 618 N N . PHE A 1 83 ? 9.317 1.414 4.153 1.00 84.06 83 PHE A N 1
ATOM 619 C CA . PHE A 1 83 ? 8.434 0.271 3.968 1.00 84.06 83 PHE A CA 1
ATOM 620 C C . PHE A 1 83 ? 9.032 -0.992 4.571 1.00 84.06 83 PHE A C 1
ATOM 622 O O . PHE A 1 83 ? 10.157 -1.378 4.256 1.00 84.06 83 PHE A O 1
ATOM 629 N N . ARG A 1 84 ? 8.229 -1.716 5.354 1.00 87.19 84 ARG A N 1
ATOM 630 C CA . ARG A 1 84 ? 8.481 -3.145 5.555 1.00 87.19 84 ARG A CA 1
ATOM 631 C C . ARG A 1 84 ? 8.152 -3.858 4.250 1.00 87.19 84 ARG A C 1
ATOM 633 O O . ARG A 1 84 ? 7.055 -3.667 3.721 1.00 87.19 84 ARG A O 1
ATOM 640 N N . CYS A 1 85 ? 9.108 -4.626 3.741 1.00 88.31 85 CYS A N 1
ATOM 641 C CA . CYS A 1 85 ? 8.972 -5.384 2.505 1.00 88.31 85 CYS A CA 1
ATOM 642 C C . CYS A 1 85 ? 9.033 -6.878 2.817 1.00 88.31 85 CYS A C 1
ATOM 644 O O . CYS A 1 85 ? 9.908 -7.325 3.562 1.00 88.31 85 CYS A O 1
ATOM 646 N N . TYR A 1 86 ? 8.118 -7.636 2.228 1.00 90.00 86 TYR A N 1
ATOM 647 C CA . TYR A 1 86 ? 8.005 -9.075 2.410 1.00 90.00 86 TYR A CA 1
ATOM 648 C C . TYR A 1 86 ? 8.046 -9.799 1.059 1.00 90.00 86 TYR A C 1
ATOM 650 O O . TYR A 1 86 ? 7.586 -9.253 0.057 1.00 90.00 86 TYR A O 1
ATOM 658 N N . PRO A 1 87 ? 8.555 -11.041 1.004 1.00 87.94 87 PRO A N 1
ATOM 659 C CA . PRO A 1 87 ? 8.616 -11.807 -0.240 1.00 87.94 87 PRO A CA 1
ATOM 660 C C . PRO A 1 87 ? 7.254 -12.358 -0.688 1.00 87.94 87 PRO A C 1
ATOM 662 O O . PRO A 1 87 ? 7.115 -12.757 -1.841 1.00 87.94 87 PRO A O 1
ATOM 665 N N . SER A 1 88 ? 6.258 -12.426 0.204 1.00 90.19 88 SER A N 1
ATOM 666 C CA . SER A 1 88 ? 4.899 -12.879 -0.121 1.00 90.19 88 SER A CA 1
ATOM 667 C C . SER A 1 88 ? 3.847 -12.280 0.816 1.00 90.19 88 SER A C 1
ATOM 669 O O . SER A 1 88 ? 4.164 -11.861 1.935 1.00 90.19 88 SER A O 1
ATOM 671 N N . VAL A 1 89 ? 2.579 -12.294 0.396 1.00 90.69 89 VAL A N 1
ATOM 672 C CA . VAL A 1 89 ? 1.447 -11.821 1.214 1.00 90.69 89 VAL A CA 1
ATOM 673 C C . VAL A 1 89 ? 1.306 -12.648 2.491 1.00 90.69 89 VAL A C 1
ATOM 675 O O . VAL A 1 89 ? 1.043 -12.103 3.560 1.00 90.69 89 VAL A O 1
ATOM 678 N N . GLU A 1 90 ? 1.528 -13.957 2.414 1.00 89.88 90 GLU A N 1
ATOM 679 C CA . GLU A 1 90 ? 1.467 -14.866 3.560 1.00 89.88 90 GLU A CA 1
ATOM 680 C C . GLU A 1 90 ? 2.530 -14.508 4.599 1.00 89.88 90 GLU A C 1
ATOM 682 O O . GLU A 1 90 ? 2.223 -14.440 5.788 1.00 89.88 90 GLU A O 1
ATOM 687 N N . SER A 1 91 ? 3.759 -14.221 4.156 1.00 88.94 91 SER A N 1
ATOM 688 C CA . SER A 1 91 ? 4.838 -13.813 5.061 1.00 88.94 91 SER A CA 1
ATOM 689 C C . SER A 1 91 ? 4.568 -12.457 5.719 1.00 88.94 91 SER A C 1
ATOM 691 O O . SER A 1 91 ? 4.784 -12.320 6.922 1.00 88.94 91 SER A O 1
ATOM 693 N N . ALA A 1 92 ? 4.008 -11.498 4.971 1.00 89.62 92 ALA A N 1
ATOM 694 C CA . ALA A 1 92 ? 3.590 -10.209 5.514 1.00 89.62 92 ALA A CA 1
ATOM 695 C C . ALA A 1 92 ? 2.538 -10.393 6.614 1.00 89.62 92 ALA A C 1
ATOM 697 O O . ALA A 1 92 ? 2.705 -9.906 7.729 1.00 89.62 92 ALA A O 1
ATOM 698 N N . ARG A 1 93 ? 1.488 -11.176 6.334 1.00 89.25 93 ARG A N 1
ATOM 699 C CA . ARG A 1 93 ? 0.419 -11.454 7.301 1.00 89.25 93 ARG A CA 1
ATOM 700 C C . ARG A 1 93 ? 0.940 -12.167 8.545 1.00 89.25 93 ARG A C 1
ATOM 702 O O . ARG A 1 93 ? 0.596 -11.767 9.648 1.00 89.25 93 ARG A O 1
ATOM 709 N N . ALA A 1 94 ? 1.779 -13.190 8.389 1.00 87.44 94 ALA A N 1
ATOM 710 C CA . ALA A 1 94 ? 2.319 -13.938 9.523 1.00 87.44 94 ALA A CA 1
ATOM 711 C C . ALA A 1 94 ? 3.190 -13.061 10.441 1.00 87.44 94 ALA A C 1
ATOM 713 O O . ALA A 1 94 ? 3.086 -13.148 11.666 1.00 87.44 94 ALA A O 1
ATOM 714 N N . CYS A 1 95 ? 4.032 -12.199 9.862 1.00 85.56 95 CYS A N 1
ATOM 715 C CA . CYS A 1 95 ? 4.877 -11.291 10.632 1.00 85.56 95 CYS A CA 1
ATOM 716 C C . CYS A 1 95 ? 4.075 -10.180 11.316 1.00 85.56 95 CYS A C 1
ATOM 718 O O . CYS A 1 95 ? 4.339 -9.885 12.481 1.00 85.56 95 CYS A O 1
ATOM 720 N N . GLU A 1 96 ? 3.101 -9.589 10.625 1.00 83.81 96 GLU A N 1
ATOM 721 C CA . GLU A 1 96 ? 2.316 -8.483 11.176 1.00 83.81 96 GLU A CA 1
ATOM 722 C C . GLU A 1 96 ? 1.262 -8.951 12.185 1.00 83.81 96 GLU A C 1
ATOM 724 O O . GLU A 1 96 ? 1.084 -8.281 13.195 1.00 83.81 96 GLU A O 1
ATOM 729 N N . CYS A 1 97 ? 0.656 -10.137 12.027 1.00 72.19 97 CYS A N 1
ATOM 730 C CA . CYS A 1 97 ? -0.166 -10.733 13.092 1.00 72.19 97 CYS A CA 1
ATOM 731 C C . CYS A 1 97 ? 0.640 -10.868 14.392 1.00 72.19 97 CYS A C 1
ATOM 733 O O . CYS A 1 97 ? 0.197 -10.447 15.455 1.00 72.19 97 CYS A O 1
ATOM 735 N N . ARG A 1 98 ? 1.878 -11.365 14.292 1.00 62.97 98 ARG A N 1
ATOM 736 C CA . ARG A 1 98 ? 2.768 -11.506 15.448 1.00 62.97 98 ARG A CA 1
ATOM 737 C C . ARG A 1 98 ? 3.190 -10.153 16.038 1.00 62.97 98 ARG A C 1
ATOM 739 O O . ARG A 1 98 ? 3.396 -10.056 17.244 1.00 62.97 98 ARG A O 1
ATOM 746 N N . ALA A 1 99 ? 3.349 -9.116 15.216 1.00 67.44 99 ALA A N 1
ATOM 747 C CA . ALA A 1 99 ? 3.650 -7.767 15.694 1.00 67.44 99 ALA A CA 1
ATOM 748 C C . ALA A 1 99 ? 2.439 -7.118 16.384 1.00 67.44 99 ALA A C 1
ATOM 750 O O . ALA A 1 99 ? 2.605 -6.462 17.412 1.00 67.44 99 ALA A O 1
ATOM 751 N N . ALA A 1 100 ? 1.234 -7.328 15.851 1.00 68.19 100 ALA A N 1
ATOM 752 C CA . ALA A 1 100 ? -0.016 -6.863 16.439 1.00 68.19 100 ALA A CA 1
ATOM 753 C C . ALA A 1 100 ? -0.269 -7.505 17.812 1.00 68.19 100 ALA A C 1
ATOM 755 O O . ALA A 1 100 ? -0.590 -6.786 18.756 1.00 68.19 100 ALA A O 1
ATOM 756 N N . ASP A 1 101 ? -0.015 -8.810 17.965 1.00 61.59 101 ASP A N 1
ATOM 757 C CA . ASP A 1 101 ? -0.133 -9.511 19.254 1.00 61.59 101 ASP A CA 1
ATOM 758 C C . ASP A 1 101 ? 0.782 -8.901 20.331 1.00 61.59 101 ASP A C 1
ATOM 760 O O . ASP A 1 101 ? 0.377 -8.705 21.478 1.00 61.59 101 ASP A O 1
ATOM 764 N N . LEU A 1 102 ? 2.016 -8.543 19.958 1.00 61.12 102 LEU A N 1
ATOM 765 C CA . LEU A 1 102 ? 2.973 -7.902 20.865 1.00 61.12 102 LEU A CA 1
ATOM 766 C C . LEU A 1 102 ? 2.579 -6.456 21.209 1.00 61.12 102 LEU A C 1
ATOM 768 O O . LEU A 1 102 ? 2.785 -6.031 22.342 1.00 61.12 102 LEU A O 1
ATOM 772 N N . ARG A 1 103 ? 1.993 -5.709 20.263 1.00 62.56 103 ARG A N 1
ATOM 773 C CA . ARG A 1 103 ? 1.472 -4.346 20.492 1.00 62.56 103 ARG A CA 1
ATOM 774 C C . ARG A 1 103 ? 0.233 -4.349 21.392 1.00 62.56 103 ARG A C 1
ATOM 776 O O . ARG A 1 103 ? 0.099 -3.477 22.243 1.00 62.56 103 ARG A O 1
ATOM 783 N N . GLY A 1 104 ? -0.651 -5.334 21.234 1.00 57.66 104 GLY A N 1
ATOM 784 C CA . GLY A 1 104 ? -1.835 -5.503 22.080 1.00 57.66 104 GLY A CA 1
ATOM 785 C C . GLY A 1 104 ? -1.493 -5.846 23.533 1.00 57.66 104 GLY A C 1
ATOM 786 O O . GLY A 1 104 ? -2.208 -5.431 24.442 1.00 57.66 104 GLY A O 1
ATOM 787 N N . ALA A 1 105 ? -0.376 -6.543 23.766 1.00 57.69 105 ALA A N 1
ATOM 788 C CA . ALA A 1 105 ? 0.099 -6.888 25.107 1.00 57.69 105 ALA A CA 1
ATOM 789 C C . ALA A 1 105 ? 0.667 -5.692 25.905 1.00 57.69 105 ALA A C 1
ATOM 791 O O . ALA A 1 105 ? 0.743 -5.769 27.130 1.00 57.69 105 ALA A O 1
ATOM 792 N N . ASP A 1 106 ? 1.036 -4.591 25.241 1.00 54.25 106 ASP A N 1
ATOM 793 C CA . ASP A 1 106 ? 1.642 -3.402 25.868 1.00 54.25 106 ASP A CA 1
ATOM 794 C C . ASP A 1 106 ? 0.599 -2.374 26.367 1.00 54.25 106 ASP A C 1
ATOM 796 O O . ASP A 1 106 ? 0.903 -1.4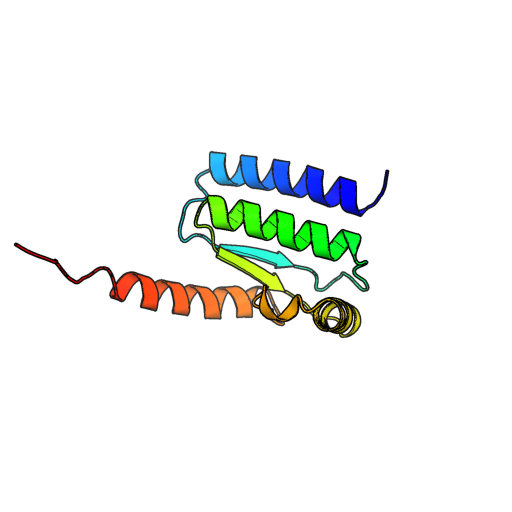83 27.155 1.00 54.25 106 ASP A O 1
ATOM 800 N N . LEU A 1 107 ? -0.680 -2.524 25.997 1.00 54.66 107 LEU A N 1
ATOM 801 C CA . LEU A 1 107 ? -1.772 -1.632 26.433 1.00 54.66 107 LEU A CA 1
ATOM 802 C C . LEU A 1 107 ? -2.325 -1.954 27.841 1.00 54.66 107 LEU A C 1
ATOM 804 O O . LEU A 1 107 ? -3.404 -1.497 28.215 1.00 54.66 107 LEU A O 1
ATOM 808 N N . GLY A 1 108 ? -1.590 -2.736 28.636 1.00 48.06 108 GLY A N 1
ATOM 809 C CA . GLY A 1 108 ? -2.008 -3.236 29.949 1.00 48.06 108 GLY A CA 1
ATOM 810 C C . GLY A 1 108 ? -1.457 -2.494 31.169 1.00 48.06 108 GLY A C 1
ATOM 811 O O . GLY A 1 108 ? -1.607 -3.013 32.274 1.00 48.06 108 GLY A O 1
ATOM 812 N N . HIS A 1 109 ? -0.810 -1.331 31.031 1.00 46.25 109 HIS A N 1
ATOM 813 C CA . HIS A 1 109 ? -0.352 -0.575 32.204 1.00 46.25 109 HIS A CA 1
ATOM 814 C C . HIS A 1 109 ? -1.366 0.509 32.602 1.00 46.25 109 HIS A C 1
ATOM 816 O O . HIS A 1 109 ? -1.441 1.545 31.936 1.00 46.25 109 HIS A O 1
ATOM 822 N N . PRO A 1 110 ? -2.156 0.319 33.679 1.00 44.94 110 PRO A N 1
ATOM 823 C CA . PRO A 1 110 ? -2.908 1.418 34.254 1.00 44.94 110 PRO A CA 1
ATOM 824 C C . PRO A 1 110 ? -1.906 2.399 34.863 1.00 44.94 110 PRO A C 1
ATOM 826 O O . PRO A 1 110 ? -1.337 2.152 35.925 1.00 44.94 110 PRO A O 1
ATOM 829 N N . VAL A 1 111 ? -1.690 3.527 34.188 1.00 56.00 111 VAL A N 1
ATOM 830 C CA . VAL A 1 111 ? -1.176 4.719 34.859 1.00 56.00 111 VAL A CA 1
ATOM 831 C C . VAL A 1 111 ? -2.307 5.201 35.754 1.00 56.00 111 VAL A C 1
ATOM 833 O O . VAL A 1 111 ? -3.302 5.746 35.283 1.00 56.00 111 VAL A O 1
ATOM 836 N N . GLY A 1 112 ? -2.187 4.933 37.043 1.00 53.56 112 GLY A N 1
ATOM 837 C CA . GLY A 1 112 ? -3.035 5.541 38.051 1.00 53.56 112 GLY A CA 1
ATOM 838 C C . GLY A 1 112 ? -2.234 5.827 39.311 1.00 53.56 112 GLY A C 1
ATOM 839 O O . GLY A 1 112 ? -1.169 5.232 39.499 1.00 53.56 112 GLY A O 1
ATOM 840 N N . PRO A 1 113 ? -2.816 6.593 40.237 1.00 53.06 113 PRO A N 1
ATOM 841 C CA . PRO A 1 113 ? -3.484 7.882 40.045 1.00 53.06 113 PRO A CA 1
ATOM 842 C C . PRO A 1 113 ? -2.497 9.066 40.014 1.00 53.06 113 PRO A C 1
ATOM 844 O O . PRO A 1 113 ? -1.322 8.890 40.409 1.00 53.06 113 PRO A O 1
#

pLDDT: mean 83.53, std 13.6, range [44.94, 97.62]

Foldseek 3Di:
DDPLVVVLVVLVVVVVVVVVVPQAALAEDEAECQVPAAADPSRLVSVVVSQVVCVVRNYHYAYEYQYPRHVVNCVVNVNCVVHDYDPDPVRVVVVSVVVSVVVVVVVPDPPDD

Sequence (113 aa):
MATVDRFRRVYRMLFDQATARGLTAGDLVVLDLSRVGFVSVDGTAALVEAKDLADTRGIDFTLVTCSRGVDHALAATGMLRLFRCYPSVESARACECRAADLRGADLGHPVGP